Protein AF-A0A1I0UEB8-F1 (afdb_monomer_lite)

InterPro domains:
  IPR002611 IstB-like ATP-binding domain [PF01695] (1-58)
  IPR027417 P-loop containin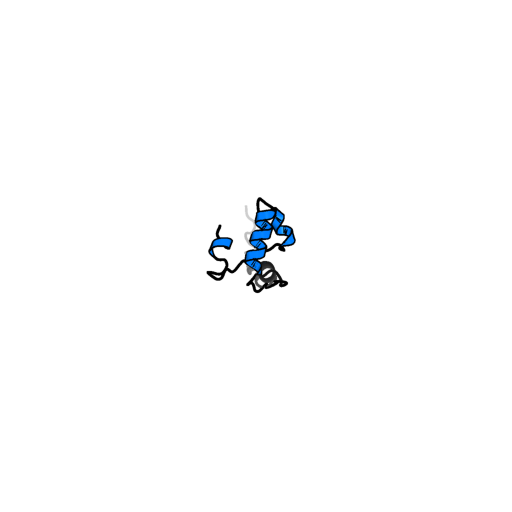g nucleoside triphosphate hydrolase [G3DSA:3.40.50.300] (1-64)

Organism: NCBI:txid376733

Sequence (88 aa):
ELIARRYETKSLAIAANQPFSAWGSVFPDQAVTVAAIDRLVHHATILEMNGDSYRRRAAASRQSPEAVAPPTASSDNISDKLEEKTAQ

pLDDT: mean 79.43, std 19.03, range [40.53, 95.88]

Radius of gyration: 33.26 Å; chains: 1; bounding box: 47×34×99 Å

Secondary structure (DSSP, 8-state):
-HHHHHTTTS------SS-GGGGGGTSSSHHHHHHHHHHHHTTPPP----SPPHHHHHHHHHSS----PPP-----------------

Foldseek 3Di:
DVLVVCQVPHDDDDDDPDDLVPCCVVDPDPVVSVVSVCSDPVPDDDDDDPDDDPVVVVVVVVVPPDDPDPPPPPPPPDPDDDDDDDDD

Structure (mmCIF, N/CA/C/O backbone):
data_AF-A0A1I0UEB8-F1
#
_entry.id   AF-A0A1I0UEB8-F1
#
loop_
_atom_site.group_PDB
_atom_site.id
_atom_site.type_symbol
_atom_site.label_atom_id
_atom_site.label_alt_id
_atom_site.label_comp_id
_atom_site.label_asym_id
_atom_site.label_entity_id
_atom_site.label_seq_id
_atom_site.pdbx_PDB_ins_code
_atom_site.Cartn_x
_atom_site.Cartn_y
_atom_site.Cartn_z
_atom_site.occupancy
_atom_site.B_iso_or_equiv
_atom_site.auth_seq_id
_atom_site.auth_comp_id
_atom_site.auth_asym_id
_atom_site.auth_atom_id
_atom_site.pdbx_PDB_model_num
ATOM 1 N N . GLU A 1 1 ? -9.493 9.905 3.965 1.00 70.38 1 GLU A N 1
ATOM 2 C CA . GLU A 1 1 ? -10.688 9.171 4.458 1.00 70.38 1 GLU A CA 1
ATOM 3 C C . GLU A 1 1 ? -11.003 7.835 3.768 1.00 70.38 1 GLU A C 1
ATOM 5 O O . GLU A 1 1 ? -11.682 7.018 4.376 1.00 70.38 1 GLU A O 1
ATOM 10 N N . LEU A 1 2 ? -10.547 7.565 2.536 1.00 84.44 2 LEU A N 1
ATOM 11 C CA . LEU A 1 2 ? -10.958 6.361 1.791 1.00 84.44 2 LEU A CA 1
ATOM 12 C C . LEU A 1 2 ? -10.623 5.030 2.494 1.00 84.44 2 LEU A C 1
ATOM 14 O O . LEU A 1 2 ? -11.464 4.137 2.532 1.00 84.44 2 LEU A O 1
ATOM 18 N N . ILE A 1 3 ? -9.412 4.916 3.050 1.00 84.94 3 ILE A N 1
ATOM 19 C CA . ILE A 1 3 ? -8.926 3.693 3.712 1.00 84.94 3 ILE A CA 1
ATOM 20 C C . ILE A 1 3 ? -9.807 3.357 4.919 1.00 84.94 3 ILE A C 1
ATOM 22 O O . ILE A 1 3 ? -10.320 2.250 5.013 1.00 84.94 3 ILE A O 1
ATOM 26 N N . ALA A 1 4 ? -10.066 4.339 5.786 1.00 85.69 4 ALA A N 1
ATOM 27 C CA . ALA A 1 4 ? -10.889 4.154 6.979 1.00 85.69 4 ALA A CA 1
ATOM 28 C C . ALA A 1 4 ? -12.337 3.757 6.651 1.00 85.69 4 ALA A C 1
ATOM 30 O O . ALA A 1 4 ? -12.913 2.935 7.348 1.00 85.69 4 ALA A O 1
ATOM 31 N N . ARG A 1 5 ? -12.922 4.293 5.570 1.00 88.62 5 ARG A N 1
ATOM 32 C CA . ARG A 1 5 ? -14.295 3.943 5.165 1.00 88.62 5 ARG A CA 1
ATOM 33 C C . ARG A 1 5 ? -14.425 2.522 4.613 1.00 88.62 5 ARG A C 1
ATOM 35 O O . ARG A 1 5 ? -15.507 1.953 4.702 1.00 88.62 5 ARG A O 1
ATOM 42 N N . ARG A 1 6 ? -13.371 1.983 3.987 1.00 89.19 6 ARG A N 1
ATOM 43 C CA . ARG A 1 6 ? -13.369 0.625 3.407 1.00 89.19 6 ARG A CA 1
ATOM 44 C C . ARG A 1 6 ? -12.868 -0.453 4.354 1.00 89.19 6 ARG A C 1
ATOM 46 O O . ARG A 1 6 ? -13.187 -1.618 4.144 1.00 89.19 6 ARG A O 1
ATOM 53 N N . TYR A 1 7 ? -12.109 -0.061 5.368 1.00 90.56 7 TYR A N 1
ATOM 54 C CA . TYR A 1 7 ? -11.638 -0.953 6.410 1.00 90.56 7 TYR A CA 1
ATOM 55 C C . TYR A 1 7 ? -12.802 -1.776 6.982 1.00 90.56 7 TYR A C 1
ATOM 57 O O . TYR A 1 7 ? -13.833 -1.209 7.331 1.00 90.56 7 TYR A O 1
ATOM 65 N N . GLU A 1 8 ? -12.658 -3.103 6.970 1.00 88.00 8 GLU A N 1
ATOM 66 C CA . GLU A 1 8 ? -13.659 -4.093 7.413 1.00 88.00 8 GLU A CA 1
ATOM 67 C C . GLU A 1 8 ? -15.032 -4.056 6.706 1.00 88.00 8 GLU A C 1
ATOM 69 O O . GLU A 1 8 ? -15.899 -4.872 7.004 1.00 88.00 8 GLU A O 1
ATOM 74 N N . THR A 1 9 ? -15.245 -3.173 5.723 1.00 91.19 9 THR A N 1
ATOM 75 C CA . THR A 1 9 ? -16.532 -3.054 5.015 1.00 91.19 9 THR A CA 1
ATOM 76 C C . THR A 1 9 ? -16.465 -3.497 3.558 1.00 91.19 9 THR A C 1
ATOM 78 O O . THR A 1 9 ? -17.437 -4.056 3.047 1.00 91.19 9 THR A O 1
ATOM 81 N N . LYS A 1 10 ? -15.357 -3.229 2.850 1.00 92.12 10 LYS A N 1
ATOM 82 C CA . LYS A 1 10 ? -15.185 -3.557 1.424 1.00 92.12 10 LYS A CA 1
ATOM 83 C C . LYS A 1 10 ? -13.722 -3.819 1.077 1.00 92.12 10 LYS A C 1
ATOM 85 O O . LYS A 1 10 ? -12.829 -3.134 1.563 1.00 92.12 10 LYS A O 1
ATOM 90 N N . SER A 1 11 ? -13.489 -4.728 0.132 1.00 92.25 11 SER A N 1
ATOM 91 C CA . SER A 1 11 ? -12.149 -5.009 -0.390 1.00 92.25 11 SER A CA 1
ATOM 92 C C . SER A 1 11 ? -11.535 -3.796 -1.100 1.00 92.25 11 SER A C 1
ATOM 94 O O . SER A 1 11 ? -12.227 -3.007 -1.754 1.00 92.25 11 SER A O 1
ATOM 96 N N . LEU A 1 12 ? -10.213 -3.671 -0.989 1.00 93.12 12 LEU A N 1
ATOM 97 C CA . LEU A 1 12 ? -9.416 -2.630 -1.627 1.00 93.12 12 LEU A CA 1
ATOM 98 C C . LEU A 1 12 ? -8.141 -3.257 -2.202 1.00 93.12 12 LEU A C 1
ATOM 100 O O . LEU A 1 12 ? -7.421 -3.946 -1.488 1.00 93.12 12 LEU A O 1
ATOM 104 N N . ALA A 1 13 ? -7.863 -2.996 -3.479 1.00 93.94 13 ALA A N 1
ATOM 105 C CA . ALA A 1 13 ? -6.600 -3.350 -4.119 1.00 93.94 13 ALA A CA 1
ATOM 106 C C . ALA A 1 13 ? -5.752 -2.085 -4.300 1.00 93.94 13 ALA A C 1
ATOM 108 O O . ALA A 1 13 ? -6.254 -1.066 -4.780 1.00 93.94 13 ALA A O 1
ATOM 109 N N . ILE A 1 14 ? -4.479 -2.151 -3.910 1.00 93.06 14 ILE A N 1
ATOM 110 C CA . ILE A 1 14 ? -3.523 -1.044 -4.014 1.00 93.06 14 ILE A CA 1
ATOM 111 C C . ILE A 1 14 ? -2.270 -1.558 -4.713 1.00 93.06 14 ILE A C 1
ATOM 113 O O . ILE A 1 14 ? -1.726 -2.590 -4.333 1.00 93.06 14 ILE A O 1
ATOM 117 N N . ALA A 1 15 ? -1.800 -0.814 -5.711 1.00 94.12 15 ALA A N 1
ATOM 118 C CA . ALA A 1 15 ? -0.481 -1.002 -6.295 1.00 94.12 15 ALA A CA 1
ATOM 119 C C . ALA A 1 15 ? 0.446 0.098 -5.771 1.00 94.12 15 ALA A C 1
ATOM 121 O O . ALA A 1 15 ? 0.134 1.282 -5.896 1.00 94.12 15 ALA A O 1
ATOM 122 N N . ALA A 1 16 ? 1.578 -0.294 -5.194 1.00 93.31 16 ALA A N 1
ATOM 123 C CA . ALA A 1 16 ? 2.594 0.624 -4.702 1.00 93.31 16 ALA A CA 1
ATOM 124 C C . ALA A 1 16 ? 3.947 0.272 -5.318 1.00 93.31 16 ALA A C 1
ATOM 126 O O . ALA A 1 16 ? 4.300 -0.897 -5.446 1.00 93.31 16 ALA A O 1
ATOM 127 N N . ASN A 1 17 ? 4.699 1.297 -5.707 1.00 93.56 17 ASN A N 1
ATOM 128 C CA . ASN A 1 17 ? 6.065 1.167 -6.215 1.00 93.56 17 ASN A CA 1
ATOM 129 C C . ASN A 1 17 ? 7.126 1.372 -5.120 1.00 93.56 17 ASN A C 1
ATOM 131 O O . ASN A 1 17 ? 8.314 1.327 -5.423 1.00 93.56 17 ASN A O 1
ATOM 135 N N . GLN A 1 18 ? 6.704 1.657 -3.886 1.00 92.94 18 GLN A N 1
ATOM 136 C CA . GLN A 1 18 ? 7.566 1.920 -2.737 1.00 92.94 18 GLN A CA 1
ATOM 137 C C . GLN A 1 18 ? 7.167 1.018 -1.562 1.00 92.94 18 GLN A C 1
ATOM 139 O O . GLN A 1 18 ? 5.963 0.824 -1.342 1.00 92.94 18 GLN A O 1
ATOM 144 N N . PRO A 1 19 ? 8.142 0.506 -0.787 1.00 92.44 19 PRO A N 1
ATOM 145 C CA . PRO A 1 19 ? 7.861 -0.274 0.414 1.00 92.44 19 PRO A CA 1
ATOM 146 C C . PRO A 1 19 ? 7.202 0.599 1.489 1.00 92.44 19 PRO A C 1
ATOM 148 O O . PRO A 1 19 ? 7.386 1.817 1.504 1.00 92.44 19 PRO A O 1
ATOM 151 N N . PHE A 1 20 ? 6.487 -0.017 2.435 1.00 92.62 20 PHE A N 1
ATOM 152 C CA . PHE A 1 20 ? 5.787 0.704 3.509 1.00 92.62 20 PHE A CA 1
ATOM 153 C C . PHE A 1 20 ? 6.705 1.602 4.355 1.00 92.62 20 PHE A C 1
ATOM 155 O O . PHE A 1 20 ? 6.270 2.649 4.824 1.00 92.62 20 PHE A O 1
ATOM 162 N N . SER A 1 21 ? 7.989 1.257 4.493 1.00 91.62 21 SER A N 1
ATOM 163 C CA . SER A 1 21 ? 8.986 2.086 5.186 1.00 91.62 21 SER A CA 1
ATOM 164 C C . SER A 1 21 ? 9.202 3.458 4.535 1.00 91.62 21 SER A C 1
ATOM 166 O O . SER A 1 21 ? 9.525 4.421 5.225 1.00 91.62 21 SER A O 1
ATOM 168 N N . ALA A 1 22 ? 8.984 3.576 3.223 1.00 93.56 22 ALA A N 1
ATOM 169 C CA . ALA A 1 22 ? 9.140 4.821 2.473 1.00 93.56 22 ALA A CA 1
ATOM 170 C C . ALA A 1 22 ? 7.856 5.677 2.446 1.00 93.56 22 ALA A C 1
ATOM 172 O O . ALA A 1 22 ? 7.874 6.823 1.985 1.00 93.56 22 ALA A O 1
ATOM 173 N N . TRP A 1 23 ? 6.736 5.162 2.968 1.00 93.31 23 TRP A N 1
ATOM 174 C CA . TRP A 1 23 ? 5.442 5.853 2.924 1.00 93.31 23 TRP A CA 1
ATOM 175 C C . TRP A 1 23 ? 5.367 7.077 3.840 1.00 93.31 23 TRP A C 1
ATOM 177 O O . TRP A 1 23 ? 4.464 7.894 3.677 1.00 93.31 23 TRP A O 1
ATOM 187 N N . GLY A 1 24 ? 6.339 7.269 4.737 1.00 91.06 24 GLY A N 1
ATOM 188 C CA . GLY A 1 24 ? 6.461 8.497 5.530 1.00 91.06 24 GLY A CA 1
ATOM 189 C C . GLY A 1 24 ? 6.597 9.771 4.684 1.00 91.06 24 GLY A C 1
ATOM 190 O O . GLY A 1 24 ? 6.251 10.842 5.157 1.00 91.06 24 GLY A O 1
ATOM 191 N N . SER A 1 25 ? 7.046 9.654 3.429 1.00 90.00 25 SER A N 1
ATOM 192 C CA . SER A 1 25 ? 7.103 10.769 2.465 1.00 90.00 25 SER A CA 1
ATOM 193 C C . SER A 1 25 ? 5.826 10.953 1.633 1.00 90.00 25 SER A C 1
ATOM 195 O O . SER A 1 25 ? 5.659 11.974 0.972 1.00 90.00 25 SER A O 1
ATOM 197 N N . VAL A 1 26 ? 4.936 9.957 1.634 1.00 89.19 26 VAL A N 1
ATOM 198 C CA . VAL A 1 26 ? 3.706 9.940 0.825 1.00 89.19 26 VAL A CA 1
ATOM 199 C C . VAL A 1 26 ? 2.554 10.602 1.576 1.00 89.19 26 VAL A C 1
ATOM 201 O O . VAL A 1 26 ? 1.704 11.254 0.970 1.00 89.19 26 VAL A O 1
ATOM 204 N N . PHE A 1 27 ? 2.516 10.430 2.895 1.00 87.44 27 PHE A N 1
ATOM 205 C CA . PHE A 1 27 ? 1.504 11.017 3.761 1.00 87.44 27 PHE A CA 1
ATOM 206 C C . PHE A 1 27 ? 2.061 12.258 4.472 1.00 87.44 27 PHE A C 1
ATOM 208 O O . PHE A 1 27 ? 3.241 12.293 4.810 1.00 87.44 27 PHE A O 1
ATOM 215 N N . PRO A 1 28 ? 1.216 13.270 4.731 1.00 87.06 28 PRO A N 1
ATOM 216 C CA . PRO A 1 28 ? 1.646 14.532 5.332 1.00 87.06 28 PRO A CA 1
ATOM 217 C C . PRO A 1 28 ? 2.028 14.416 6.814 1.00 87.06 28 PRO A C 1
ATOM 219 O O . PRO A 1 28 ? 2.728 15.282 7.324 1.00 87.06 28 PRO A O 1
ATOM 222 N N . ASP A 1 29 ? 1.555 13.377 7.505 1.00 93.00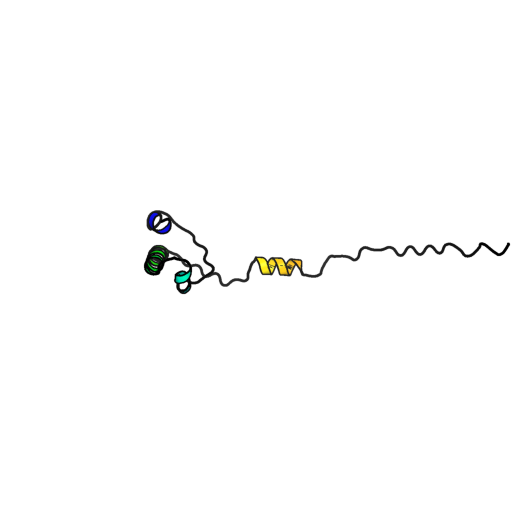 29 ASP A N 1
ATOM 223 C CA . ASP A 1 29 ? 1.803 13.156 8.926 1.00 93.00 29 ASP A CA 1
ATOM 224 C C . ASP A 1 29 ? 2.144 11.688 9.202 1.00 93.00 29 ASP A C 1
ATOM 226 O O . ASP A 1 29 ? 1.499 10.773 8.681 1.00 93.00 29 ASP A O 1
ATOM 230 N N . GLN A 1 30 ? 3.144 11.466 10.056 1.00 91.44 30 GLN A N 1
ATOM 231 C CA . GLN A 1 30 ? 3.651 10.133 10.366 1.00 91.44 30 GLN A CA 1
ATOM 232 C C . GLN A 1 30 ? 2.625 9.273 11.114 1.00 91.44 30 GLN A C 1
ATOM 234 O O . GLN A 1 30 ? 2.532 8.073 10.842 1.00 91.44 30 GLN A O 1
ATOM 239 N N . ALA A 1 31 ? 1.836 9.853 12.024 1.00 92.88 31 ALA A N 1
ATOM 240 C CA . ALA A 1 31 ? 0.814 9.098 12.745 1.00 92.88 31 ALA A CA 1
ATOM 241 C C . ALA A 1 31 ? -0.298 8.640 11.790 1.00 92.88 31 ALA A C 1
ATOM 243 O O . ALA A 1 31 ? -0.754 7.495 11.867 1.00 92.88 31 ALA A O 1
ATOM 244 N N . VAL A 1 32 ? -0.674 9.485 10.824 1.00 92.12 32 VAL A N 1
ATOM 245 C CA . VAL A 1 32 ? -1.612 9.113 9.754 1.00 92.12 32 VAL A CA 1
ATOM 246 C C . VAL A 1 32 ? -1.051 7.987 8.881 1.00 92.12 32 VAL A C 1
ATOM 248 O O . VAL A 1 32 ? -1.796 7.057 8.571 1.00 92.12 32 VAL A O 1
ATOM 251 N N . THR A 1 33 ? 0.239 8.021 8.524 1.00 93.94 33 THR A N 1
ATOM 252 C CA . THR A 1 33 ? 0.902 6.948 7.758 1.00 93.94 33 THR A CA 1
ATOM 253 C C . THR A 1 33 ? 0.777 5.604 8.456 1.00 93.94 33 THR A C 1
ATOM 255 O O . THR A 1 33 ? 0.310 4.636 7.857 1.00 93.94 33 THR A O 1
ATOM 258 N N . VAL A 1 34 ? 1.167 5.547 9.732 1.00 93.88 34 VAL A N 1
ATOM 259 C CA . VAL A 1 34 ? 1.145 4.307 10.516 1.00 93.88 34 VAL A CA 1
ATOM 260 C C . VAL A 1 34 ? -0.284 3.788 10.632 1.00 93.88 34 VAL A C 1
ATOM 262 O O . VAL A 1 34 ? -0.534 2.620 10.351 1.00 93.88 34 VAL A O 1
ATOM 265 N N . ALA A 1 35 ? -1.242 4.665 10.937 1.00 93.94 35 ALA A N 1
ATOM 266 C CA . ALA A 1 35 ? -2.644 4.282 11.049 1.00 93.94 35 ALA A CA 1
ATOM 267 C C . ALA A 1 35 ? -3.257 3.846 9.702 1.00 93.94 35 ALA A C 1
ATOM 269 O O . ALA A 1 35 ? -4.212 3.068 9.670 1.00 93.94 35 ALA A O 1
ATOM 270 N N . ALA A 1 36 ? -2.778 4.372 8.574 1.00 92.81 36 ALA A N 1
ATOM 271 C CA . ALA A 1 36 ? -3.206 3.935 7.249 1.00 92.81 36 ALA A CA 1
ATOM 272 C C . ALA A 1 36 ? -2.641 2.551 6.913 1.00 92.81 36 ALA A C 1
ATOM 274 O O . ALA A 1 36 ? -3.395 1.698 6.450 1.00 92.81 36 ALA A O 1
ATOM 275 N N . ILE A 1 37 ? -1.349 2.326 7.171 1.00 94.00 37 ILE A N 1
ATOM 276 C CA . ILE A 1 37 ? -0.692 1.034 6.946 1.00 94.00 37 ILE A CA 1
ATOM 277 C C . ILE A 1 37 ? -1.359 -0.045 7.791 1.00 94.00 37 ILE A C 1
ATOM 279 O O . ILE A 1 37 ? -1.771 -1.049 7.226 1.00 94.00 37 ILE A O 1
ATOM 283 N N . ASP A 1 38 ? -1.533 0.189 9.093 1.00 93.75 38 ASP A N 1
ATOM 284 C CA . ASP A 1 38 ? -2.170 -0.743 10.032 1.00 93.75 38 ASP A CA 1
ATOM 285 C C . ASP A 1 38 ? -3.517 -1.268 9.503 1.00 93.75 38 ASP A C 1
ATOM 287 O O . ASP A 1 38 ? -3.708 -2.470 9.315 1.00 93.75 38 ASP A O 1
ATOM 291 N N . ARG A 1 39 ? -4.403 -0.350 9.098 1.00 93.19 39 ARG A N 1
ATOM 292 C CA . ARG A 1 39 ? -5.710 -0.697 8.518 1.00 93.19 39 ARG A CA 1
ATOM 293 C C . ARG A 1 39 ? -5.607 -1.464 7.205 1.00 93.19 39 ARG A C 1
ATOM 295 O O . ARG A 1 39 ? -6.450 -2.310 6.926 1.00 93.19 39 ARG A O 1
ATOM 302 N N . LEU A 1 40 ? -4.625 -1.143 6.365 1.00 92.94 40 LEU A N 1
ATOM 303 C CA . LEU A 1 40 ? -4.438 -1.839 5.096 1.00 92.94 40 LEU A CA 1
ATOM 304 C C . LEU A 1 40 ? -3.922 -3.258 5.309 1.00 92.94 40 LEU A C 1
ATOM 306 O O . LEU A 1 40 ? -4.397 -4.162 4.632 1.00 92.94 40 LEU A O 1
ATOM 310 N N . VAL A 1 41 ? -2.972 -3.459 6.223 1.00 93.31 41 VAL A N 1
ATOM 311 C CA . VAL A 1 41 ? -2.294 -4.752 6.386 1.00 93.31 41 VAL A CA 1
ATOM 312 C C . VAL A 1 41 ? -3.068 -5.743 7.249 1.00 93.31 41 VAL A C 1
ATOM 314 O O . VAL A 1 41 ? -2.861 -6.942 7.086 1.00 93.31 41 VAL A O 1
ATOM 317 N N . HIS A 1 42 ? -3.983 -5.279 8.107 1.00 93.56 42 HIS A N 1
ATOM 318 C CA . HIS A 1 42 ? -4.713 -6.139 9.045 1.00 93.56 42 HIS A CA 1
ATOM 319 C C . HIS A 1 42 ? -5.439 -7.320 8.370 1.00 93.56 42 HIS A C 1
ATOM 321 O O . HIS A 1 42 ? -5.436 -8.433 8.895 1.00 93.56 42 HIS A O 1
ATOM 327 N N . HIS A 1 43 ? -5.999 -7.112 7.174 1.00 93.44 43 HIS A N 1
ATOM 328 C CA . HIS A 1 43 ? -6.671 -8.154 6.385 1.00 93.44 43 HIS A CA 1
ATOM 329 C C . HIS A 1 43 ? -6.205 -8.178 4.919 1.00 93.44 43 HIS A C 1
ATOM 331 O O . HIS A 1 43 ? -7.014 -8.356 4.006 1.00 93.44 43 HIS A O 1
ATOM 337 N N . ALA A 1 44 ? -4.907 -7.972 4.670 1.00 93.69 44 ALA A N 1
ATOM 338 C CA . ALA A 1 44 ? -4.356 -7.971 3.314 1.00 93.69 44 ALA A CA 1
ATOM 339 C C . ALA A 1 44 ? -3.611 -9.253 2.944 1.00 93.69 44 ALA A C 1
ATOM 341 O O . ALA A 1 44 ? -2.963 -9.907 3.757 1.00 93.69 44 ALA A O 1
ATOM 342 N N . THR A 1 45 ? -3.614 -9.534 1.644 1.00 95.88 45 THR A N 1
ATOM 343 C CA . THR A 1 45 ? -2.611 -10.376 0.995 1.00 95.88 45 THR A CA 1
ATOM 344 C C . THR A 1 45 ? -1.614 -9.464 0.290 1.00 95.88 45 THR A C 1
ATOM 346 O O . THR A 1 45 ? -1.995 -8.696 -0.594 1.00 95.88 45 THR A O 1
ATOM 349 N N . ILE A 1 46 ? -0.342 -9.528 0.686 1.00 94.44 46 ILE A N 1
ATOM 350 C CA . ILE A 1 46 ? 0.724 -8.723 0.082 1.00 94.44 46 ILE A CA 1
ATOM 351 C C . ILE A 1 46 ? 1.337 -9.515 -1.071 1.00 94.44 46 ILE A C 1
ATOM 353 O O . ILE A 1 46 ? 1.807 -10.634 -0.883 1.00 94.44 46 ILE A O 1
ATOM 357 N N . LEU A 1 47 ? 1.329 -8.921 -2.264 1.00 94.50 47 LEU A N 1
ATOM 358 C CA . LEU A 1 47 ? 1.923 -9.496 -3.467 1.00 94.50 47 LEU A CA 1
ATOM 359 C C . LEU A 1 47 ? 3.152 -8.678 -3.857 1.00 94.50 47 LEU A C 1
ATOM 361 O O . LEU A 1 47 ? 3.030 -7.544 -4.324 1.00 94.50 47 LEU A O 1
ATOM 365 N N . GLU A 1 48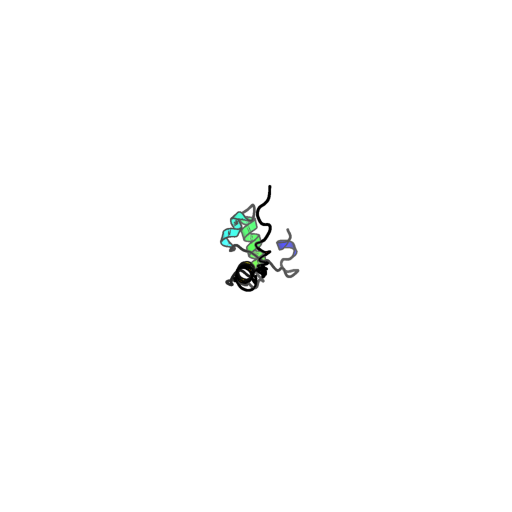 ? 4.335 -9.253 -3.668 1.00 93.56 48 GLU A N 1
ATOM 366 C CA . GLU A 1 48 ? 5.589 -8.621 -4.065 1.00 93.56 48 GLU A CA 1
ATOM 367 C C . GLU A 1 48 ? 5.891 -8.914 -5.541 1.00 93.56 48 GLU A C 1
ATOM 369 O O . GLU A 1 48 ? 6.003 -10.064 -5.966 1.00 93.56 48 GLU A O 1
ATOM 374 N N . MET A 1 49 ? 5.995 -7.858 -6.347 1.00 92.06 49 MET A N 1
ATOM 375 C CA . MET A 1 49 ? 6.212 -7.963 -7.789 1.00 92.06 49 MET A CA 1
ATOM 376 C C . MET A 1 49 ? 7.694 -7.768 -8.127 1.00 92.06 49 MET A C 1
ATOM 378 O O . MET A 1 49 ? 8.132 -6.648 -8.369 1.00 92.06 49 MET A O 1
ATOM 382 N N . ASN A 1 50 ? 8.441 -8.871 -8.216 1.00 89.88 50 ASN A N 1
ATOM 383 C CA . ASN A 1 50 ? 9.881 -8.880 -8.532 1.00 89.88 50 ASN A CA 1
ATOM 384 C C . ASN A 1 50 ? 10.202 -9.179 -10.011 1.00 89.88 50 ASN A C 1
ATOM 386 O O . ASN A 1 50 ? 11.295 -9.623 -10.352 1.00 89.88 50 ASN A O 1
ATOM 390 N N . GLY A 1 51 ? 9.238 -8.964 -10.908 1.00 90.50 51 GLY A N 1
ATOM 391 C CA . GLY A 1 51 ? 9.388 -9.240 -12.336 1.00 90.50 51 GLY A CA 1
ATOM 392 C C . GLY A 1 51 ? 9.967 -8.074 -13.138 1.00 90.50 51 GLY A C 1
ATOM 393 O O . GLY A 1 51 ? 9.887 -6.907 -12.750 1.00 90.50 51 GLY A O 1
ATOM 394 N N . ASP A 1 52 ? 10.478 -8.380 -14.330 1.00 91.69 52 ASP A N 1
ATOM 395 C CA . ASP A 1 52 ? 10.906 -7.350 -15.270 1.00 91.69 52 ASP A CA 1
ATOM 396 C C . ASP A 1 52 ? 9.765 -6.408 -15.668 1.00 91.69 52 ASP A C 1
ATOM 398 O O . ASP A 1 52 ? 8.600 -6.803 -15.807 1.00 91.69 52 ASP A O 1
ATOM 402 N N . SER A 1 53 ? 10.113 -5.152 -15.957 1.00 92.94 53 SER A N 1
ATOM 403 C CA . SER A 1 53 ? 9.153 -4.192 -16.496 1.00 92.94 53 SER A CA 1
ATOM 404 C C . SER A 1 53 ? 8.605 -4.679 -17.838 1.00 92.94 53 SER A C 1
ATOM 406 O O . SER A 1 53 ? 9.344 -4.801 -18.818 1.00 92.94 53 SER A O 1
ATOM 408 N N . TYR A 1 54 ? 7.286 -4.873 -17.903 1.00 94.38 54 TYR A N 1
ATOM 409 C CA . TYR A 1 54 ? 6.589 -5.212 -19.146 1.00 94.38 54 TYR A CA 1
ATOM 410 C C . TYR A 1 54 ? 6.898 -4.205 -20.262 1.00 94.38 54 TYR A C 1
ATOM 412 O O . TYR A 1 54 ? 7.179 -4.591 -21.395 1.00 94.38 54 TYR A O 1
ATOM 420 N N . ARG A 1 55 ? 6.948 -2.908 -19.920 1.00 93.81 55 ARG A N 1
ATOM 421 C CA . ARG A 1 55 ? 7.261 -1.841 -20.881 1.00 93.81 55 ARG A CA 1
ATOM 422 C C . ARG A 1 55 ? 8.671 -1.970 -21.453 1.00 93.81 55 ARG A C 1
ATOM 424 O O . ARG A 1 55 ? 8.846 -1.757 -22.647 1.00 93.81 55 ARG A O 1
ATOM 431 N N . ARG A 1 56 ? 9.666 -2.332 -20.629 1.00 92.75 56 ARG A N 1
ATOM 432 C CA . ARG A 1 56 ? 11.047 -2.535 -21.105 1.00 92.75 56 ARG A CA 1
ATOM 433 C C . ARG A 1 56 ? 11.140 -3.712 -22.069 1.00 92.75 56 ARG A C 1
ATOM 435 O O . ARG A 1 56 ? 11.758 -3.565 -23.115 1.00 92.75 56 ARG A O 1
ATOM 442 N N . ARG A 1 57 ? 10.481 -4.836 -21.765 1.00 91.75 57 ARG A N 1
ATOM 443 C CA . ARG A 1 57 ? 10.445 -5.995 -22.676 1.00 91.75 57 ARG A CA 1
ATOM 444 C C . ARG A 1 57 ? 9.831 -5.636 -24.029 1.00 91.75 57 ARG A C 1
ATOM 446 O O . ARG A 1 57 ? 10.412 -5.950 -25.060 1.00 91.75 57 ARG A O 1
ATOM 453 N N . ALA A 1 58 ? 8.705 -4.921 -24.021 1.00 93.00 58 ALA A N 1
ATOM 454 C CA . ALA A 1 58 ? 8.045 -4.471 -25.247 1.00 93.00 58 ALA A CA 1
ATOM 455 C C . ALA A 1 58 ? 8.875 -3.442 -26.041 1.00 93.00 58 ALA A C 1
ATOM 457 O O . ALA A 1 58 ? 8.798 -3.397 -27.266 1.00 93.00 58 ALA A O 1
ATOM 458 N N . ALA A 1 59 ? 9.664 -2.600 -25.366 1.00 92.56 59 ALA A N 1
ATOM 459 C CA . ALA A 1 59 ? 10.586 -1.683 -26.035 1.00 92.56 59 ALA A CA 1
ATOM 460 C C . ALA A 1 59 ? 11.759 -2.434 -26.687 1.00 92.56 59 ALA A C 1
ATOM 462 O O . ALA A 1 59 ? 12.073 -2.172 -27.844 1.00 92.56 59 ALA A O 1
ATOM 463 N N . ALA A 1 60 ? 12.346 -3.411 -25.989 1.00 89.75 60 ALA A N 1
ATOM 464 C CA . ALA A 1 60 ? 13.429 -4.238 -26.520 1.00 89.75 60 ALA A CA 1
ATOM 465 C C . ALA A 1 60 ? 12.993 -5.060 -27.747 1.00 89.75 60 ALA A C 1
ATOM 467 O O . ALA A 1 60 ? 13.721 -5.128 -28.735 1.00 89.75 60 ALA A O 1
ATOM 468 N N . SER A 1 61 ? 11.773 -5.614 -27.741 1.00 86.38 61 SER A N 1
ATOM 469 C CA . SER A 1 61 ? 11.241 -6.345 -28.901 1.00 86.38 61 SER A CA 1
ATOM 470 C C . SER A 1 61 ? 11.018 -5.450 -30.126 1.00 86.38 61 SER A C 1
ATOM 472 O O . SER A 1 61 ? 11.102 -5.926 -31.249 1.00 86.38 61 SER A O 1
ATOM 474 N N . ARG A 1 62 ? 10.747 -4.151 -29.933 1.00 79.62 62 ARG A N 1
ATOM 475 C CA . ARG A 1 62 ? 10.618 -3.173 -31.033 1.00 79.62 62 ARG A CA 1
ATOM 476 C C . ARG A 1 62 ? 11.962 -2.697 -31.583 1.00 79.62 62 ARG A C 1
ATOM 478 O O . ARG A 1 62 ? 12.006 -2.194 -32.696 1.00 79.62 62 ARG A O 1
ATOM 485 N N . GLN A 1 63 ? 13.028 -2.806 -30.794 1.00 68.75 63 GLN A N 1
ATOM 486 C CA . GLN A 1 63 ? 14.388 -2.408 -31.173 1.00 68.75 63 GLN A CA 1
ATOM 487 C C . GLN A 1 63 ? 15.194 -3.560 -31.787 1.00 68.75 63 GLN A C 1
ATOM 489 O O . GLN A 1 63 ? 16.335 -3.354 -32.191 1.00 68.75 63 GLN A O 1
ATOM 494 N N . SER A 1 64 ? 14.618 -4.763 -31.860 1.00 60.38 64 SER A N 1
ATOM 495 C CA . SER A 1 64 ? 15.226 -5.890 -32.569 1.00 60.38 64 SER A CA 1
ATOM 496 C C . SER A 1 64 ? 15.291 -5.539 -34.064 1.00 60.38 64 SER A C 1
ATOM 498 O O . SER A 1 64 ? 14.245 -5.252 -34.649 1.00 60.38 64 SER A O 1
ATOM 500 N N . PRO A 1 65 ? 16.483 -5.486 -34.683 1.00 56.41 65 PRO A N 1
ATOM 501 C CA . PRO A 1 65 ? 16.644 -5.019 -36.050 1.00 56.41 65 PRO A CA 1
ATOM 502 C C . PRO A 1 65 ? 16.314 -6.155 -37.015 1.00 56.41 65 PRO A C 1
ATOM 504 O O . PRO A 1 65 ? 17.209 -6.790 -37.559 1.00 56.41 65 PRO A O 1
ATOM 507 N N . GLU A 1 66 ? 15.033 -6.434 -37.235 1.00 59.59 66 GLU A N 1
ATOM 508 C CA . GLU A 1 66 ? 14.638 -7.299 -38.343 1.00 59.59 66 GLU A CA 1
ATOM 509 C C . GLU A 1 66 ? 13.322 -6.825 -38.966 1.00 59.59 66 GLU A C 1
ATOM 511 O O . GLU A 1 66 ? 12.320 -6.636 -38.280 1.00 59.59 66 GLU A O 1
ATOM 516 N N . ALA A 1 67 ? 13.377 -6.615 -40.287 1.00 58.16 67 ALA A N 1
ATOM 517 C CA . ALA A 1 67 ? 12.345 -6.108 -41.196 1.00 58.16 67 ALA A CA 1
ATOM 518 C C . ALA A 1 67 ? 12.172 -4.576 -41.325 1.00 58.16 67 ALA A C 1
ATOM 520 O O . ALA A 1 67 ? 11.057 -4.066 -41.397 1.00 58.16 67 ALA A O 1
ATOM 521 N N . VAL A 1 68 ? 13.270 -3.843 -41.535 1.00 55.59 68 VAL A N 1
ATOM 522 C CA . VAL A 1 68 ? 13.255 -2.812 -42.590 1.00 55.59 68 VAL A CA 1
ATOM 523 C C . VAL A 1 68 ? 14.099 -3.366 -43.729 1.00 55.59 68 VAL A C 1
ATOM 525 O O . VAL A 1 68 ? 15.320 -3.238 -43.732 1.00 55.59 68 VAL A O 1
ATOM 528 N N . ALA A 1 69 ? 13.453 -4.072 -44.660 1.00 60.81 69 ALA A N 1
ATOM 529 C CA . ALA A 1 69 ? 14.077 -4.391 -45.937 1.00 60.81 69 ALA A CA 1
ATOM 530 C C . ALA A 1 69 ? 14.551 -3.072 -46.579 1.00 60.81 69 ALA A C 1
ATOM 532 O O . ALA A 1 69 ? 13.817 -2.079 -46.503 1.00 60.81 69 ALA A O 1
ATOM 533 N N . PRO A 1 70 ? 15.755 -3.015 -47.179 1.00 53.47 70 PRO A N 1
ATOM 534 C CA . PRO A 1 70 ? 16.177 -1.814 -47.882 1.00 53.47 70 PRO A CA 1
ATOM 535 C C . PRO A 1 70 ? 15.148 -1.532 -48.987 1.00 53.47 70 PRO A C 1
ATOM 537 O O . PRO A 1 70 ? 14.740 -2.480 -49.669 1.00 53.47 70 PRO A O 1
ATOM 540 N N . PRO A 1 71 ? 14.695 -0.276 -49.178 1.00 53.75 71 PRO A N 1
ATOM 541 C CA . PRO A 1 71 ? 13.925 0.049 -50.364 1.00 53.75 71 PRO A CA 1
ATOM 542 C C . PRO A 1 71 ? 14.803 -0.340 -51.547 1.00 53.75 71 PRO A C 1
ATOM 544 O O . PRO A 1 71 ? 15.932 0.133 -51.680 1.00 53.75 71 PRO A O 1
ATOM 547 N N . THR A 1 72 ? 14.321 -1.284 -52.345 1.00 51.84 72 THR A N 1
ATOM 548 C CA . THR A 1 72 ? 14.961 -1.705 -53.581 1.00 51.84 72 THR A CA 1
ATOM 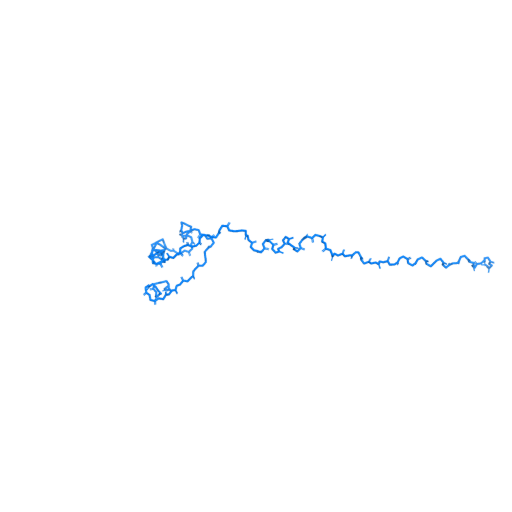549 C C . THR A 1 72 ? 14.949 -0.490 -54.503 1.00 51.84 72 THR A C 1
ATOM 551 O O . THR A 1 72 ? 13.981 -0.244 -55.214 1.00 51.84 72 THR A O 1
ATOM 554 N N . ALA A 1 73 ? 15.988 0.339 -54.428 1.00 49.00 73 ALA A N 1
ATOM 555 C CA . ALA A 1 73 ? 16.276 1.311 -55.461 1.00 49.00 73 ALA A CA 1
ATOM 556 C C . ALA A 1 73 ? 16.860 0.506 -56.620 1.00 49.00 73 ALA A C 1
ATOM 558 O O . ALA A 1 73 ? 18.047 0.180 -56.631 1.00 49.00 73 ALA A O 1
ATOM 559 N N . SER A 1 74 ? 15.979 0.097 -57.532 1.00 49.03 74 SER A N 1
ATOM 560 C CA . SER A 1 74 ? 16.343 -0.448 -58.831 1.00 49.03 74 SER A CA 1
ATOM 561 C C . SER A 1 74 ? 17.374 0.475 -59.472 1.00 49.03 74 SER A C 1
ATOM 563 O O . SER A 1 74 ? 17.107 1.645 -59.742 1.00 49.03 74 SER A O 1
ATOM 565 N N . SER A 1 75 ? 18.580 -0.043 -59.664 1.00 55.19 75 SER A N 1
ATOM 566 C CA . SER A 1 75 ? 19.609 0.581 -60.479 1.00 55.19 75 SER A CA 1
ATOM 567 C C . SER A 1 75 ? 19.216 0.426 -61.947 1.00 55.19 75 SER A C 1
ATOM 569 O O . SER A 1 75 ? 19.703 -0.479 -62.626 1.00 55.19 75 SER A O 1
ATOM 571 N N . ASP A 1 76 ? 18.329 1.297 -62.425 1.00 46.41 76 ASP A N 1
ATOM 572 C CA . ASP A 1 76 ? 18.077 1.465 -63.854 1.00 46.41 76 ASP A CA 1
ATOM 573 C C . ASP A 1 76 ? 19.232 2.274 -64.455 1.00 46.41 76 ASP A C 1
ATOM 575 O O . ASP A 1 76 ? 19.182 3.490 -64.637 1.00 46.41 76 ASP A O 1
ATOM 579 N N . ASN A 1 77 ? 20.323 1.558 -64.739 1.00 53.41 77 ASN A N 1
ATOM 580 C CA . ASN A 1 77 ? 21.325 1.976 -65.709 1.00 53.41 77 ASN A CA 1
ATOM 581 C C . ASN A 1 77 ? 20.662 1.998 -67.092 1.00 53.41 77 ASN A C 1
ATOM 583 O O . ASN A 1 77 ? 20.637 0.982 -67.786 1.00 53.41 77 ASN A O 1
ATOM 587 N N . ILE A 1 78 ? 20.160 3.158 -67.513 1.00 43.47 78 ILE A N 1
ATOM 588 C CA . ILE A 1 78 ? 19.941 3.433 -68.933 1.00 43.47 78 ILE A CA 1
ATOM 589 C C . ILE A 1 78 ? 21.125 4.259 -69.413 1.00 43.47 78 ILE A C 1
ATOM 591 O O . ILE A 1 78 ? 21.213 5.472 -69.240 1.00 43.47 78 ILE A O 1
ATOM 595 N N . SER A 1 79 ? 22.072 3.531 -69.993 1.00 51.47 79 SER A N 1
ATOM 596 C CA . SER A 1 79 ? 23.073 4.050 -70.907 1.00 51.47 79 SER A CA 1
ATOM 597 C C . SER A 1 79 ? 22.363 4.657 -72.118 1.00 51.47 79 SER A C 1
ATOM 599 O O . SER A 1 79 ? 22.140 3.964 -73.109 1.00 51.47 79 SER A O 1
ATOM 601 N N . ASP A 1 80 ? 22.011 5.940 -72.056 1.00 49.34 80 ASP A N 1
ATOM 602 C CA . ASP A 1 80 ? 21.597 6.674 -73.251 1.00 49.34 80 ASP A CA 1
ATOM 603 C C . ASP A 1 80 ? 22.845 7.225 -73.955 1.00 49.34 80 ASP A C 1
ATOM 605 O O . ASP A 1 80 ? 23.375 8.294 -73.665 1.00 49.34 80 ASP A O 1
ATOM 609 N N . LYS A 1 81 ? 23.394 6.332 -74.780 1.00 45.38 81 LYS A N 1
ATOM 610 C CA . LYS A 1 81 ? 23.993 6.579 -76.091 1.00 45.38 81 LYS A CA 1
ATOM 611 C C . LYS A 1 81 ? 24.882 7.824 -76.260 1.00 45.38 81 LYS A C 1
ATOM 613 O O . LYS A 1 81 ? 24.432 8.942 -76.486 1.00 45.38 81 LYS A O 1
ATOM 618 N N . LEU A 1 82 ? 26.184 7.544 -76.378 1.00 48.84 82 LEU A N 1
ATOM 619 C CA . LEU A 1 82 ? 27.031 8.236 -77.348 1.00 48.84 82 LEU A CA 1
ATOM 620 C C . LEU A 1 82 ? 26.304 8.286 -78.704 1.00 48.84 82 LEU A C 1
ATOM 622 O O . LEU A 1 82 ? 26.039 7.229 -79.268 1.00 48.84 82 LEU A O 1
ATOM 626 N N . GLU A 1 83 ? 26.001 9.485 -79.198 1.00 47.69 83 GLU A N 1
ATOM 627 C CA . GLU A 1 83 ? 26.177 9.946 -80.587 1.00 47.69 83 GLU A CA 1
ATOM 628 C C . GLU A 1 83 ? 25.309 11.191 -80.842 1.00 47.69 83 GLU A C 1
ATOM 630 O O . GLU A 1 83 ? 24.256 11.115 -81.464 1.00 47.69 83 GLU A O 1
ATOM 635 N N . GLU A 1 84 ? 25.800 12.369 -80.460 1.00 43.28 84 GLU A N 1
ATOM 636 C CA . GLU A 1 84 ? 25.627 13.535 -81.327 1.00 43.28 84 GLU A CA 1
ATOM 637 C C . GLU A 1 84 ? 27.016 14.101 -81.611 1.00 43.28 84 GLU A C 1
ATOM 639 O O . GLU A 1 84 ? 27.659 14.780 -80.811 1.00 43.28 84 GLU A O 1
ATOM 644 N N . LYS A 1 85 ? 27.536 13.630 -82.744 1.00 43.94 85 LYS A N 1
ATOM 645 C CA . LYS A 1 85 ? 28.777 14.059 -83.368 1.00 43.94 85 LYS A CA 1
ATOM 646 C C . LYS A 1 85 ? 28.746 15.570 -83.589 1.00 43.94 85 LYS A C 1
ATOM 648 O O . LYS A 1 85 ? 27.774 16.107 -84.097 1.00 43.94 85 LYS A O 1
ATOM 653 N N . THR A 1 86 ? 29.878 16.197 -83.295 1.00 40.53 86 THR A N 1
ATOM 654 C CA . THR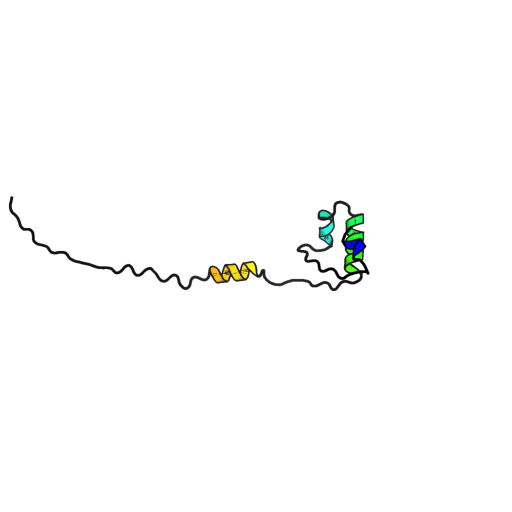 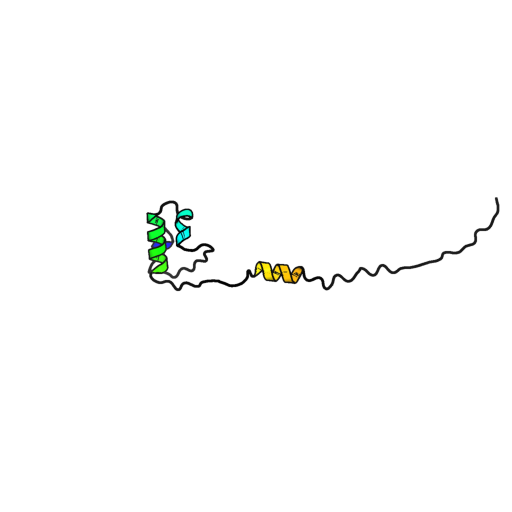A 1 86 ? 30.592 17.111 -84.196 1.00 40.53 86 THR A CA 1
ATOM 655 C C . THR A 1 86 ? 29.763 17.710 -85.344 1.00 40.53 86 THR A C 1
ATOM 657 O O . THR A 1 86 ? 29.662 17.087 -86.398 1.00 40.53 86 THR A O 1
ATOM 660 N N . ALA A 1 87 ? 29.256 18.931 -85.159 1.00 41.41 87 ALA A N 1
ATOM 661 C CA . ALA A 1 87 ? 29.271 20.034 -86.133 1.00 41.41 87 ALA A CA 1
ATOM 662 C C . ALA A 1 87 ? 28.386 21.188 -85.625 1.00 41.41 87 ALA A C 1
ATOM 664 O O . ALA A 1 87 ? 27.180 21.161 -85.843 1.00 41.41 87 ALA A O 1
ATOM 665 N N . GLN A 1 88 ? 28.964 22.181 -84.936 1.00 41.22 88 GLN A N 1
ATOM 666 C CA . GLN A 1 88 ? 29.193 23.547 -85.445 1.00 41.22 88 GLN A CA 1
ATOM 667 C C . GLN A 1 88 ? 29.795 24.436 -84.350 1.00 41.22 88 GLN A C 1
ATOM 669 O O . GLN A 1 88 ? 29.362 24.316 -83.184 1.00 41.22 88 GLN A O 1
#